Protein AF-A0A0U0WG52-F1 (afdb_monomer)

Radius of gyration: 17.58 Å; Cα contacts (8 Å, |Δi|>4): 144; chains: 1; bounding box: 32×59×45 Å

Foldseek 3Di:
DDDDDDDDDQFPWDWDADPPPRDIDTHGPCGPDPNPLDDPDDDPDDQWDKQDDAQLLLVLLVPAPDPDSLSVCQSVVWDQDPRHTIGTGDLVSLVVNLVRLVVCLVPPPDPVSSVSSVVSSVSSVVSSVVNVD

Secondary structure (DSSP, 8-state):
-----PPPPTT--EEEE-TTT--EEEE-S-TTSTT--S--S-------EEEEE-HHHHHHHHT-----HHHHHHHHT-EEETTEEEEEE-HHHHHHHHHHHHHHHHH---HHHHHHHHHHHHHHHHHHHHHT-

Sequence (133 aa):
MTIAIVWAEAAAPIRWWCTACDDEGVISNWADTPYDLRRRRLSVAGNVDEVIVSDETAAALRELVLLDPDCERLVFGMRAHPDGAVLLASADDLEELIGFVAAEANHEPNRRRQHRLDAAFNALTEAAQTLNS

Nearest PDB structures (foldseek):
  6b0d-assembly1_C  TM=9.521E-01  e=2.964E+00  Escherichia coli O157:H7
  2ib0-assembly1_B  TM=9.253E-01  e=4.466E+00  Mycobacterium tuberculosis
  2ib0-assembly1_A  TM=9.315E-01  e=5.645E+00  Mycobacterium tuberculosis

Structure (mmCIF, N/CA/C/O backbone):
data_AF-A0A0U0WG52-F1
#
_entry.id   AF-A0A0U0WG52-F1
#
loop_
_atom_site.group_PDB
_atom_site.id
_atom_site.type_symbol
_atom_site.label_atom_id
_atom_site.label_alt_id
_atom_site.label_comp_id
_atom_site.label_asym_id
_atom_site.label_entity_id
_atom_site.label_seq_id
_atom_site.pdbx_PDB_ins_code
_atom_site.Cartn_x
_atom_site.Cartn_y
_atom_site.Cartn_z
_atom_site.occupancy
_atom_site.B_iso_or_equiv
_atom_site.auth_seq_id
_atom_site.auth_comp_id
_atom_site.auth_asym_id
_atom_site.auth_atom_id
_atom_site.pdbx_PDB_model_num
ATOM 1 N N . MET A 1 1 ? 9.522 -40.649 10.685 1.00 40.16 1 MET A N 1
ATOM 2 C CA . MET A 1 1 ? 8.665 -40.119 9.605 1.00 40.16 1 MET A CA 1
ATOM 3 C C . MET A 1 1 ? 9.152 -38.708 9.335 1.00 40.16 1 MET A C 1
ATOM 5 O O . MET A 1 1 ? 9.105 -37.899 10.249 1.00 40.16 1 MET A O 1
ATOM 9 N N . THR A 1 2 ? 9.730 -38.458 8.164 1.00 38.84 2 THR A N 1
ATOM 10 C CA . THR A 1 2 ? 10.420 -37.196 7.853 1.00 38.84 2 THR A CA 1
ATOM 11 C C . THR A 1 2 ? 9.643 -36.500 6.749 1.00 38.84 2 THR A C 1
ATOM 13 O O . THR A 1 2 ? 9.497 -37.062 5.667 1.00 38.84 2 THR A O 1
ATOM 16 N N . ILE A 1 3 ? 9.102 -35.315 7.028 1.00 50.97 3 ILE A N 1
ATOM 17 C CA . ILE A 1 3 ? 8.486 -34.468 6.005 1.00 50.97 3 ILE A CA 1
ATOM 18 C C . ILE A 1 3 ? 9.621 -33.699 5.330 1.00 50.97 3 ILE A C 1
ATOM 20 O O . ILE A 1 3 ? 10.349 -32.965 5.995 1.00 50.97 3 ILE A O 1
ATOM 24 N N . ALA A 1 4 ? 9.791 -33.892 4.023 1.00 50.84 4 ALA A N 1
ATOM 25 C CA . ALA A 1 4 ? 10.671 -33.067 3.208 1.00 50.84 4 ALA A CA 1
ATOM 26 C C . ALA A 1 4 ? 9.840 -31.928 2.612 1.00 50.84 4 ALA A C 1
ATOM 28 O O . ALA A 1 4 ? 8.939 -32.167 1.810 1.00 50.84 4 ALA A O 1
ATOM 29 N N . ILE A 1 5 ? 10.135 -30.694 3.017 1.00 57.19 5 ILE A N 1
ATOM 30 C CA . ILE A 1 5 ? 9.596 -29.505 2.358 1.00 57.19 5 ILE A CA 1
ATOM 31 C C . ILE A 1 5 ? 10.506 -29.227 1.161 1.00 57.19 5 ILE A C 1
ATOM 33 O O . ILE A 1 5 ? 11.610 -28.710 1.317 1.00 57.19 5 ILE A O 1
ATOM 37 N N . VAL A 1 6 ? 10.068 -29.636 -0.028 1.00 52.28 6 VAL A N 1
ATOM 38 C CA . VAL A 1 6 ? 10.714 -29.284 -1.299 1.00 52.28 6 VAL A CA 1
ATOM 39 C C . VAL A 1 6 ? 10.131 -27.966 -1.779 1.00 52.28 6 VAL A C 1
ATOM 41 O O . VAL A 1 6 ? 8.917 -27.821 -1.910 1.00 52.28 6 VAL A O 1
ATOM 44 N N . TRP A 1 7 ? 11.002 -26.989 -1.997 1.00 49.00 7 TRP A N 1
ATOM 45 C CA . TRP A 1 7 ? 10.603 -25.674 -2.466 1.00 49.00 7 TRP A CA 1
ATOM 46 C C . TRP A 1 7 ? 10.211 -25.745 -3.951 1.00 49.00 7 TRP A C 1
ATOM 48 O O . TRP A 1 7 ? 10.931 -26.343 -4.752 1.00 49.00 7 TRP A O 1
ATOM 58 N N . ALA A 1 8 ? 9.051 -25.184 -4.304 1.00 54.75 8 ALA A N 1
ATOM 59 C CA . ALA A 1 8 ? 8.575 -25.136 -5.684 1.00 54.75 8 ALA A CA 1
ATOM 60 C C . ALA A 1 8 ? 9.542 -24.306 -6.537 1.00 54.75 8 ALA A C 1
ATOM 62 O O . ALA A 1 8 ? 9.962 -23.233 -6.116 1.00 54.75 8 ALA A O 1
ATOM 63 N N . GLU A 1 9 ? 9.905 -24.818 -7.712 1.00 58.34 9 GLU A N 1
ATOM 64 C CA . GLU A 1 9 ? 10.940 -24.255 -8.579 1.00 58.34 9 GLU A CA 1
ATOM 65 C C . GLU A 1 9 ? 10.776 -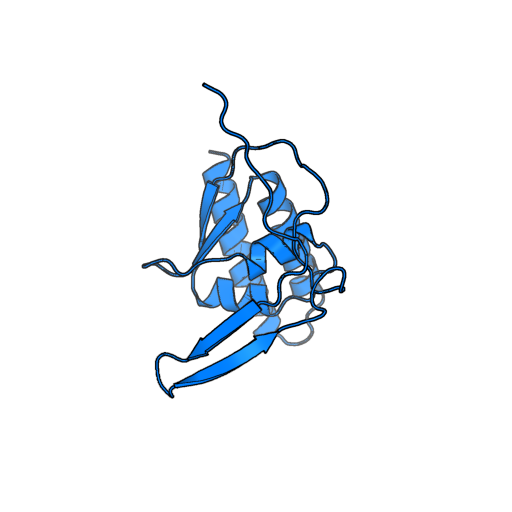22.737 -8.774 1.00 58.34 9 GLU A C 1
ATOM 67 O O . GLU A 1 9 ? 9.735 -22.256 -9.224 1.00 58.34 9 GLU A O 1
ATOM 72 N N . ALA A 1 10 ? 11.831 -21.989 -8.426 1.00 59.62 10 ALA A N 1
ATOM 73 C CA . ALA A 1 10 ? 11.851 -20.530 -8.285 1.00 59.62 10 ALA A CA 1
ATOM 74 C C . ALA A 1 10 ? 11.217 -19.760 -9.430 1.00 59.62 10 ALA A C 1
ATOM 76 O O . ALA A 1 10 ? 10.739 -18.649 -9.244 1.00 59.62 10 ALA A O 1
ATOM 77 N N . ALA A 1 11 ? 11.351 -20.294 -10.627 1.00 63.72 11 ALA A N 1
ATOM 78 C CA . ALA A 1 11 ? 11.109 -19.579 -11.858 1.00 63.72 11 ALA A CA 1
ATOM 79 C C . ALA A 1 11 ? 10.023 -20.272 -12.679 1.00 63.72 11 ALA A C 1
ATOM 81 O O . ALA A 1 11 ? 9.944 -20.057 -13.888 1.00 63.72 11 ALA A O 1
ATOM 82 N N . ALA A 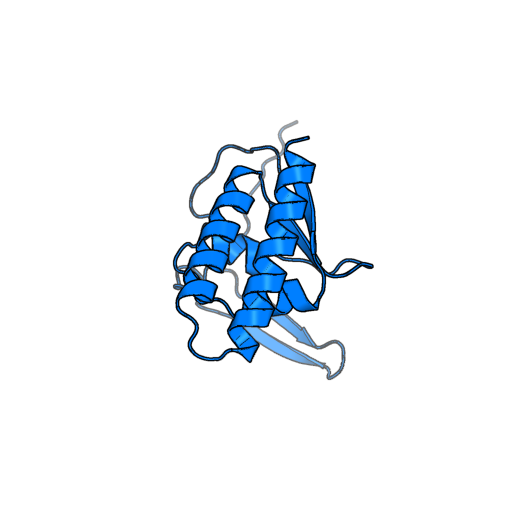1 12 ? 9.196 -21.111 -12.040 1.00 70.81 12 ALA A N 1
ATOM 83 C CA . ALA A 1 12 ? 8.052 -21.699 -12.710 1.00 70.81 12 ALA A CA 1
ATOM 84 C C . ALA A 1 12 ? 7.186 -20.568 -13.306 1.00 70.81 12 ALA A C 1
ATOM 86 O O . ALA A 1 12 ? 6.892 -19.580 -12.619 1.00 70.81 12 ALA A O 1
ATOM 87 N N . PRO A 1 13 ? 6.802 -20.667 -14.590 1.00 83.19 13 PRO A N 1
ATOM 88 C CA . PRO A 1 13 ? 5.926 -19.681 -15.198 1.00 83.19 13 PRO A CA 1
ATOM 89 C C . PRO A 1 13 ? 4.603 -19.595 -14.429 1.00 83.19 13 PRO A C 1
ATOM 91 O O . PRO A 1 13 ? 3.998 -20.625 -14.122 1.00 83.19 13 PRO A O 1
ATOM 94 N N . ILE A 1 14 ? 4.139 -18.380 -14.135 1.00 85.94 14 ILE A N 1
ATOM 95 C CA . ILE A 1 14 ? 2.838 -18.175 -13.491 1.00 85.94 14 ILE A CA 1
ATOM 96 C C . ILE A 1 14 ? 1.782 -18.276 -14.586 1.00 85.94 14 ILE A C 1
ATOM 98 O O . ILE A 1 14 ? 1.722 -17.429 -15.478 1.00 85.94 14 ILE A O 1
ATOM 102 N N . ARG A 1 15 ? 0.964 -19.328 -14.537 1.00 90.19 15 ARG A N 1
ATOM 103 C CA . ARG A 1 15 ? -0.203 -19.465 -15.413 1.00 90.19 15 ARG A CA 1
ATOM 104 C C . ARG A 1 15 ? -1.393 -18.787 -14.761 1.00 90.19 15 ARG A C 1
ATOM 106 O O . ARG A 1 15 ? -1.641 -19.007 -13.576 1.00 90.19 15 ARG A O 1
ATOM 113 N N . TRP A 1 16 ? -2.123 -17.998 -15.530 1.00 90.31 16 TRP A N 1
ATOM 114 C CA . TRP A 1 16 ? -3.347 -17.356 -15.075 1.00 90.31 16 TRP A CA 1
ATOM 115 C C . TRP A 1 16 ? -4.479 -17.623 -16.059 1.00 90.31 16 TRP A C 1
ATOM 117 O O . TRP A 1 16 ? -4.249 -17.866 -17.243 1.00 90.31 16 TRP A O 1
ATOM 127 N N . TRP A 1 17 ? -5.695 -17.578 -15.530 1.00 94.06 17 TRP A N 1
ATOM 128 C CA .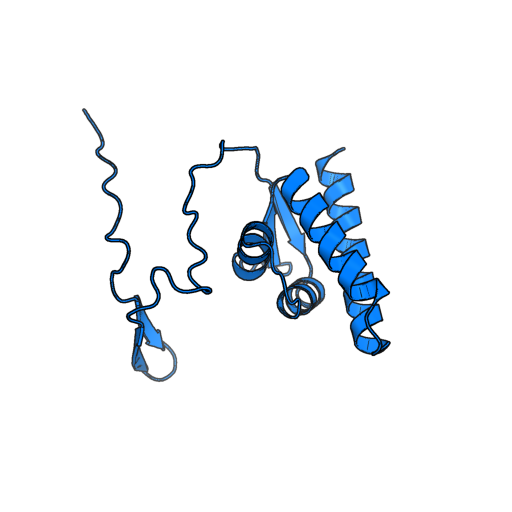 TRP A 1 17 ? -6.932 -17.732 -16.276 1.00 94.06 17 TRP A CA 1
ATOM 129 C C . TRP A 1 17 ? -7.991 -16.811 -15.669 1.00 94.06 17 TRP A C 1
ATOM 131 O O . TRP A 1 17 ? -8.130 -16.735 -14.444 1.00 94.06 17 TRP A O 1
ATOM 141 N N . CYS A 1 18 ? -8.703 -16.073 -16.512 1.00 90.50 18 CYS A N 1
ATOM 142 C CA . CYS A 1 18 ? -9.766 -15.170 -16.114 1.00 90.50 18 CYS A CA 1
ATOM 143 C C . CYS A 1 18 ? -11.098 -15.918 -16.052 1.00 90.50 18 CYS A C 1
ATOM 145 O O . CYS A 1 18 ? -11.671 -16.293 -17.072 1.00 90.50 18 CYS A O 1
ATOM 147 N N . THR A 1 19 ? -11.662 -16.038 -14.852 1.00 89.31 19 THR A N 1
ATOM 148 C CA . THR A 1 19 ? -12.946 -16.720 -14.629 1.00 89.31 19 THR A CA 1
ATOM 149 C C . THR A 1 19 ? -14.159 -15.995 -15.226 1.00 89.31 19 THR A C 1
ATOM 151 O O . THR A 1 19 ? -15.243 -16.571 -15.270 1.00 89.31 19 THR A O 1
ATOM 154 N N . ALA A 1 20 ? -14.008 -14.743 -15.675 1.00 92.31 20 ALA A N 1
ATOM 155 C CA . ALA A 1 20 ? -15.097 -13.938 -16.230 1.00 92.31 20 ALA A CA 1
ATOM 156 C C . ALA A 1 20 ? -15.168 -13.959 -17.767 1.00 92.31 20 ALA A C 1
ATOM 158 O O . ALA A 1 20 ? -16.264 -13.877 -18.319 1.00 92.31 20 ALA A O 1
ATOM 159 N N . CYS A 1 21 ? -14.024 -14.034 -18.457 1.00 94.50 21 CYS A N 1
ATOM 160 C CA . CYS A 1 21 ? -13.956 -13.965 -19.924 1.00 94.50 21 CYS A CA 1
ATOM 161 C C . CYS A 1 21 ? -13.200 -15.124 -20.585 1.00 94.50 21 CYS A C 1
ATOM 163 O O . CYS A 1 21 ? -13.049 -15.107 -21.802 1.00 94.50 21 CYS A O 1
ATOM 165 N N . ASP A 1 22 ? -12.756 -16.111 -19.804 1.00 91.38 22 ASP A N 1
ATOM 166 C CA . ASP A 1 22 ? -12.030 -17.300 -20.265 1.00 91.38 22 ASP A CA 1
ATOM 167 C C . ASP A 1 22 ? -10.638 -17.019 -20.869 1.00 91.38 22 ASP A C 1
ATOM 169 O O . ASP A 1 22 ? -10.013 -17.907 -21.439 1.00 91.38 22 ASP A O 1
ATOM 173 N N . ASP A 1 23 ? -10.133 -15.789 -20.730 1.00 94.69 23 ASP A N 1
ATOM 174 C CA . ASP A 1 23 ? -8.797 -15.405 -21.196 1.00 94.69 23 ASP A CA 1
ATOM 175 C C . ASP A 1 23 ? -7.706 -16.072 -20.350 1.00 94.69 23 ASP A C 1
ATOM 177 O O . ASP A 1 23 ? -7.863 -16.230 -19.137 1.00 94.69 23 ASP A O 1
ATOM 181 N N . GLU A 1 24 ? -6.593 -16.452 -20.969 1.00 96.25 24 GLU A N 1
ATOM 182 C CA . GLU A 1 24 ? -5.504 -17.165 -20.305 1.00 96.25 24 GLU A CA 1
ATOM 183 C C . GLU A 1 24 ? -4.129 -16.666 -20.741 1.00 96.25 24 GLU A C 1
ATOM 185 O O . GLU A 1 24 ? -3.930 -16.124 -21.829 1.00 96.25 24 GLU A O 1
ATOM 190 N N . GLY A 1 25 ? -3.134 -16.878 -19.883 1.00 93.31 25 GLY A N 1
ATOM 191 C CA . GLY A 1 25 ? -1.778 -16.471 -20.199 1.00 93.31 25 GLY A CA 1
ATOM 192 C C . GLY A 1 25 ? -0.714 -17.045 -19.282 1.00 93.31 25 GLY A C 1
ATOM 193 O O . GLY A 1 25 ? -0.976 -17.723 -18.284 1.00 93.31 25 GLY A O 1
ATOM 194 N N . VAL A 1 26 ? 0.533 -16.760 -19.653 1.00 93.44 26 VAL A N 1
ATOM 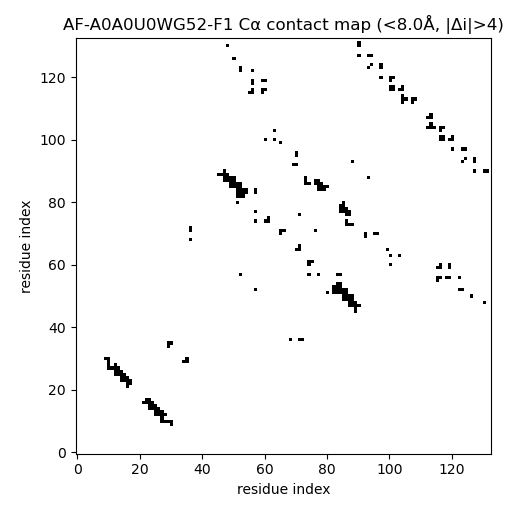195 C CA . VAL A 1 26 ? 1.727 -17.215 -18.942 1.00 93.44 26 VAL A CA 1
ATOM 196 C C . VAL A 1 26 ? 2.647 -16.030 -18.689 1.00 93.44 26 VAL A C 1
ATOM 198 O O . VAL A 1 26 ? 3.064 -15.347 -19.622 1.00 93.44 26 VAL A O 1
ATOM 201 N N . ILE A 1 27 ? 3.000 -15.813 -17.426 1.00 88.38 27 ILE A N 1
ATOM 202 C CA . ILE A 1 27 ? 4.014 -14.845 -17.013 1.00 88.38 27 ILE A CA 1
ATOM 203 C C . ILE A 1 27 ? 5.321 -15.609 -16.787 1.00 88.38 27 ILE A C 1
ATOM 205 O O . ILE A 1 27 ? 5.433 -16.439 -15.882 1.00 88.38 27 ILE A O 1
ATOM 209 N N . SER A 1 28 ? 6.316 -15.335 -17.627 1.00 87.38 28 SER A N 1
ATOM 210 C CA . SER A 1 28 ? 7.666 -15.911 -17.573 1.00 87.38 28 SER A CA 1
ATOM 211 C C . SER A 1 28 ? 8.720 -14.833 -17.314 1.00 87.38 28 SER A C 1
ATOM 213 O O . SER A 1 28 ? 8.438 -13.650 -17.475 1.00 87.38 28 SER A O 1
ATOM 215 N N . ASN A 1 29 ? 9.948 -15.234 -16.967 1.00 86.69 29 ASN A N 1
ATOM 216 C CA . ASN A 1 29 ? 11.091 -14.330 -16.739 1.00 86.69 29 ASN A CA 1
ATOM 217 C C . ASN A 1 29 ? 10.860 -13.271 -15.644 1.00 86.69 29 ASN A C 1
ATOM 219 O O . ASN A 1 29 ? 11.495 -12.223 -15.658 1.00 86.69 29 ASN A O 1
ATOM 223 N N . TRP A 1 30 ? 9.942 -13.532 -14.712 1.00 86.06 30 TRP A N 1
ATOM 224 C CA . TRP A 1 30 ? 9.650 -12.640 -13.589 1.00 86.06 30 TRP A CA 1
ATOM 225 C C . TRP A 1 30 ? 10.668 -12.794 -12.449 1.00 86.06 30 TRP A C 1
ATOM 227 O O . TRP A 1 30 ? 10.940 -11.833 -11.731 1.00 86.06 30 TRP A O 1
ATOM 237 N N . ALA A 1 31 ? 11.236 -13.996 -12.296 1.00 85.81 31 ALA A N 1
ATOM 238 C CA . ALA A 1 31 ? 12.221 -14.300 -11.269 1.00 85.81 31 ALA A CA 1
ATOM 239 C C . ALA A 1 31 ? 13.472 -13.427 -11.432 1.00 85.81 31 ALA A C 1
ATOM 241 O O . ALA A 1 31 ? 13.910 -13.147 -12.547 1.00 85.81 31 ALA A O 1
ATOM 242 N N . ASP A 1 32 ? 14.027 -12.996 -10.304 1.00 82.62 32 ASP A N 1
ATOM 243 C CA . ASP A 1 32 ? 15.217 -12.154 -10.184 1.00 82.62 32 ASP A CA 1
ATOM 244 C C . ASP A 1 32 ? 15.108 -10.739 -10.780 1.00 82.62 32 ASP A C 1
ATOM 246 O O . ASP A 1 32 ? 16.062 -9.964 -10.683 1.00 82.62 32 ASP A O 1
ATOM 250 N N . THR A 1 33 ? 13.946 -10.353 -11.313 1.00 83.62 33 THR A N 1
ATOM 251 C CA . THR A 1 33 ? 13.673 -8.972 -11.740 1.00 83.62 33 THR A CA 1
ATOM 252 C C . THR A 1 33 ? 13.522 -8.031 -10.534 1.00 83.62 33 THR A C 1
ATOM 254 O O . THR A 1 33 ? 13.326 -8.502 -9.411 1.00 83.62 33 THR A O 1
ATOM 257 N N . PRO A 1 34 ? 13.568 -6.696 -10.730 1.00 79.62 34 PRO A N 1
ATOM 258 C CA . PRO A 1 34 ? 13.265 -5.736 -9.663 1.00 79.62 34 PRO A CA 1
ATOM 259 C C . PRO A 1 34 ? 11.874 -5.911 -9.037 1.00 79.62 34 PRO A C 1
ATOM 261 O O . PRO A 1 34 ? 11.669 -5.496 -7.909 1.00 79.62 34 PRO A O 1
ATOM 264 N N . TYR A 1 35 ? 10.945 -6.560 -9.746 1.00 79.81 35 TYR A N 1
ATOM 265 C CA . TYR A 1 35 ? 9.585 -6.837 -9.278 1.00 79.81 35 TYR A CA 1
ATOM 266 C C . TYR A 1 35 ? 9.444 -8.225 -8.625 1.00 79.81 35 TYR A C 1
ATOM 268 O O . TYR A 1 35 ? 8.343 -8.633 -8.252 1.00 79.81 35 TYR A O 1
ATOM 276 N N . ASP A 1 36 ? 10.540 -8.981 -8.495 1.00 84.12 36 ASP A N 1
ATOM 277 C CA . ASP A 1 36 ? 10.561 -10.2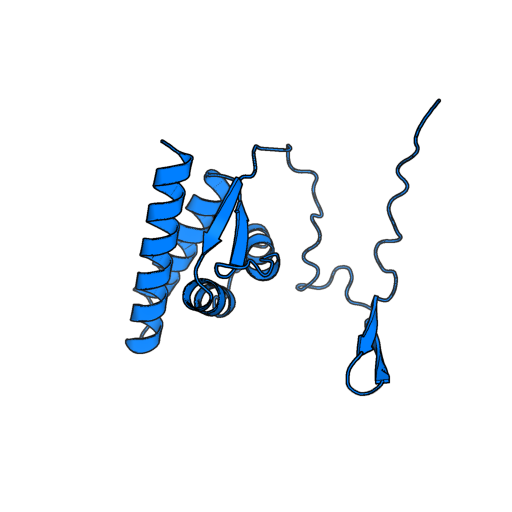41 -7.755 1.00 84.12 36 ASP A CA 1
ATOM 278 C C . ASP A 1 36 ? 10.600 -9.976 -6.245 1.00 84.12 36 ASP A C 1
ATOM 280 O O . ASP A 1 36 ? 11.664 -9.928 -5.621 1.00 84.12 36 ASP A O 1
ATOM 284 N N . LEU A 1 37 ? 9.408 -9.844 -5.664 1.00 83.00 37 LEU A N 1
ATOM 285 C CA . LEU A 1 37 ? 9.183 -9.586 -4.242 1.00 83.00 37 LEU A CA 1
ATOM 286 C C . LEU A 1 37 ? 9.287 -10.838 -3.352 1.00 83.00 37 LEU A C 1
ATOM 288 O O . LEU A 1 37 ? 8.806 -10.849 -2.215 1.00 83.00 37 LEU A O 1
ATOM 292 N N . ARG A 1 38 ? 9.896 -11.933 -3.814 1.00 80.38 38 ARG A N 1
ATOM 293 C CA . ARG A 1 38 ? 10.154 -13.076 -2.928 1.00 80.38 38 ARG A CA 1
ATOM 294 C C . ARG A 1 38 ? 11.210 -12.725 -1.891 1.00 80.38 38 ARG A C 1
ATOM 296 O O . ARG A 1 38 ? 12.225 -12.098 -2.188 1.00 80.38 38 ARG A O 1
ATOM 303 N N . ARG A 1 39 ? 11.028 -13.230 -0.667 1.00 75.88 39 ARG A N 1
ATOM 304 C CA . ARG A 1 39 ? 12.062 -13.142 0.371 1.00 75.88 39 ARG A CA 1
ATOM 305 C C . ARG A 1 39 ? 13.294 -13.940 -0.071 1.00 75.88 39 ARG A C 1
ATOM 307 O O . ARG A 1 39 ? 13.291 -15.167 -0.031 1.00 75.88 39 ARG A O 1
ATOM 314 N N . ARG A 1 40 ? 14.353 -13.237 -0.490 1.00 67.12 40 ARG A N 1
ATOM 315 C CA . ARG A 1 40 ? 15.643 -13.841 -0.885 1.00 67.12 40 ARG A CA 1
ATOM 316 C C . ARG A 1 40 ? 16.490 -14.269 0.315 1.00 67.12 40 ARG A C 1
ATOM 318 O O . ARG A 1 40 ? 17.393 -15.088 0.172 1.00 67.12 40 ARG A O 1
ATOM 325 N N . ARG A 1 41 ? 16.220 -13.707 1.496 1.00 64.44 41 ARG A N 1
ATOM 326 C CA . ARG A 1 41 ? 16.892 -14.041 2.756 1.00 64.44 41 ARG A CA 1
ATOM 327 C C . ARG A 1 41 ? 15.876 -14.567 3.757 1.00 64.44 41 ARG A C 1
ATOM 329 O O . ARG A 1 41 ? 14.762 -14.058 3.847 1.00 64.44 41 ARG A O 1
ATOM 336 N N . LEU A 1 42 ? 16.287 -15.581 4.512 1.00 63.62 42 LEU A N 1
ATOM 337 C CA . LEU A 1 42 ? 15.553 -16.029 5.687 1.00 63.62 42 LEU A CA 1
ATOM 338 C C . LEU A 1 42 ? 15.698 -14.945 6.757 1.00 63.62 42 LEU A C 1
ATOM 340 O O . LEU A 1 42 ? 16.799 -14.706 7.249 1.00 63.62 42 LEU A O 1
ATOM 344 N N . SER A 1 43 ? 14.601 -14.270 7.081 1.00 62.06 43 SER A N 1
ATOM 345 C CA . SER A 1 43 ? 14.505 -13.457 8.289 1.00 62.06 43 SER A CA 1
ATOM 346 C C . SER A 1 43 ? 14.127 -14.364 9.457 1.00 62.06 43 SER A C 1
ATOM 348 O O . SER A 1 43 ? 13.451 -15.380 9.267 1.00 62.06 43 SER A O 1
ATOM 350 N N . VAL A 1 44 ? 14.539 -14.001 10.672 1.00 63.69 44 VAL A N 1
ATOM 351 C CA . VAL A 1 44 ? 13.979 -14.625 11.877 1.00 63.69 44 VAL A CA 1
ATOM 352 C C . VAL A 1 44 ? 12.461 -14.442 11.830 1.00 63.69 44 VAL A C 1
ATOM 354 O O . VAL A 1 44 ? 11.977 -13.373 11.456 1.00 63.69 44 VAL A O 1
ATOM 357 N N . ALA A 1 45 ? 11.710 -15.499 12.139 1.00 62.88 45 ALA A N 1
ATOM 358 C CA . ALA A 1 45 ? 10.268 -15.387 12.294 1.00 62.88 45 ALA A CA 1
ATOM 359 C C . ALA A 1 45 ? 9.996 -14.539 13.545 1.00 62.88 45 ALA A C 1
ATOM 361 O O . ALA A 1 45 ? 10.164 -15.022 14.664 1.00 62.88 45 ALA A O 1
ATOM 362 N N . GLY A 1 46 ? 9.671 -13.263 13.343 1.00 67.06 46 GLY A N 1
ATOM 363 C CA . GLY A 1 46 ? 9.095 -12.410 14.376 1.00 67.06 46 GLY A CA 1
ATOM 364 C C . GLY A 1 46 ? 7.602 -12.688 14.538 1.00 67.06 46 GLY A C 1
ATOM 365 O O . GLY A 1 46 ? 6.998 -13.374 13.707 1.00 67.06 46 GLY A O 1
ATOM 366 N N . ASN A 1 47 ? 7.007 -12.142 15.599 1.00 79.69 47 ASN A N 1
ATOM 367 C CA . ASN A 1 47 ? 5.553 -12.051 15.675 1.00 79.69 47 ASN A CA 1
ATOM 368 C C . ASN A 1 47 ? 5.086 -11.087 14.580 1.00 79.69 47 ASN A C 1
ATOM 370 O O . ASN A 1 47 ? 5.652 -10.008 14.416 1.00 79.69 47 ASN A O 1
ATOM 374 N N . VAL A 1 48 ? 4.111 -11.531 13.797 1.00 86.88 48 VAL A N 1
ATOM 375 C CA . VAL A 1 48 ? 3.482 -10.747 12.739 1.00 86.88 48 VAL A CA 1
ATOM 376 C C . VAL A 1 48 ? 2.009 -10.681 13.087 1.00 86.88 48 VAL A C 1
ATOM 378 O O . VAL A 1 48 ? 1.392 -11.727 13.304 1.00 86.88 48 VAL A O 1
ATOM 381 N N . ASP A 1 49 ? 1.472 -9.473 13.117 1.00 90.62 49 ASP A N 1
ATOM 382 C CA . ASP A 1 49 ? 0.099 -9.200 13.501 1.00 90.62 49 ASP A CA 1
ATOM 383 C C . ASP A 1 49 ? -0.736 -8.788 12.287 1.00 90.62 49 ASP A C 1
ATOM 385 O O . ASP A 1 49 ? -0.227 -8.319 11.262 1.00 90.62 49 ASP A O 1
ATOM 389 N N . GLU A 1 50 ? -2.045 -9.000 12.397 1.00 93.94 50 GLU A N 1
ATOM 390 C CA . GLU A 1 50 ? -3.016 -8.547 11.408 1.00 93.94 50 GLU A CA 1
ATOM 391 C C . GLU A 1 50 ? -3.390 -7.091 11.682 1.00 93.94 50 GLU A C 1
ATOM 393 O O . GLU A 1 50 ? -4.073 -6.775 12.655 1.00 93.94 50 GLU A O 1
ATOM 398 N N . VAL A 1 51 ? -2.972 -6.199 10.789 1.00 95.12 51 VAL A N 1
ATOM 399 C CA . VAL A 1 51 ? -3.328 -4.782 10.819 1.00 95.12 51 VAL A CA 1
ATOM 400 C C . VAL A 1 51 ? -4.391 -4.527 9.763 1.00 95.12 51 VAL A C 1
ATOM 402 O O . VAL A 1 51 ? -4.128 -4.600 8.561 1.00 95.12 51 VAL A O 1
ATOM 405 N N . ILE A 1 52 ? -5.612 -4.244 10.210 1.00 96.50 52 ILE A N 1
ATOM 406 C CA . ILE A 1 52 ? -6.724 -3.913 9.319 1.00 96.50 52 ILE A CA 1
ATOM 407 C C . ILE A 1 52 ? -6.640 -2.428 8.972 1.00 96.50 52 ILE A C 1
ATOM 409 O O . ILE A 1 52 ? -6.649 -1.569 9.851 1.00 96.50 52 ILE A O 1
ATOM 413 N N . VAL A 1 53 ? -6.593 -2.128 7.678 1.00 96.38 53 VAL A N 1
ATOM 414 C CA . VAL A 1 53 ? -6.633 -0.769 7.139 1.00 96.38 53 VAL A CA 1
ATOM 415 C C . VAL A 1 53 ? -7.820 -0.611 6.198 1.00 96.38 53 VAL A C 1
ATOM 417 O O . VAL A 1 53 ? -8.270 -1.568 5.568 1.00 96.38 53 VAL A O 1
ATOM 420 N N . SER A 1 54 ? -8.318 0.617 6.073 1.00 97.25 54 SER A N 1
ATOM 421 C CA . SER A 1 54 ? -9.391 0.916 5.123 1.00 97.25 54 SER A CA 1
ATOM 422 C C . SER A 1 54 ? -8.942 0.700 3.672 1.00 97.25 54 SER A C 1
ATOM 424 O O . SER A 1 54 ? -7.751 0.792 3.357 1.00 97.25 54 SER A O 1
ATOM 426 N N . ASP A 1 55 ? -9.897 0.502 2.761 1.00 96.56 55 ASP A N 1
ATOM 427 C CA . ASP A 1 55 ? -9.606 0.435 1.323 1.00 96.56 55 ASP A CA 1
ATOM 428 C C . ASP A 1 55 ? -8.935 1.714 0.800 1.00 96.56 55 ASP A C 1
ATOM 430 O O . ASP A 1 55 ? -8.069 1.652 -0.074 1.00 96.56 55 ASP A O 1
ATOM 434 N N . GLU A 1 56 ? -9.294 2.880 1.349 1.00 96.12 56 GLU A N 1
ATOM 435 C CA . GLU A 1 56 ? -8.681 4.159 0.983 1.00 96.12 56 GLU A CA 1
ATOM 436 C C . GLU A 1 56 ? -7.210 4.217 1.405 1.00 96.12 56 GLU A C 1
ATOM 438 O O . GLU A 1 56 ? -6.354 4.597 0.600 1.00 96.12 56 GLU A O 1
ATOM 443 N N . THR A 1 57 ? -6.910 3.791 2.634 1.00 97.19 57 THR A N 1
ATOM 444 C CA . THR A 1 57 ? -5.541 3.670 3.144 1.00 97.19 57 THR A CA 1
ATOM 445 C C . THR A 1 57 ? -4.752 2.685 2.289 1.00 97.19 57 THR A C 1
ATOM 447 O O . THR A 1 57 ? -3.680 3.026 1.799 1.00 97.19 57 THR A O 1
ATOM 450 N N . ALA A 1 58 ? -5.302 1.500 2.016 1.00 97.12 58 ALA A N 1
ATOM 451 C CA . ALA A 1 58 ? -4.651 0.496 1.181 1.00 97.12 58 ALA A CA 1
ATOM 452 C C . ALA A 1 58 ? -4.369 1.014 -0.239 1.00 97.12 58 ALA A C 1
ATOM 454 O O . ALA A 1 58 ? -3.313 0.736 -0.809 1.00 97.12 58 ALA A O 1
ATOM 455 N N . ALA A 1 59 ? -5.294 1.780 -0.821 1.00 96.38 59 ALA A N 1
ATOM 456 C CA . ALA A 1 59 ? -5.095 2.417 -2.118 1.00 96.38 59 ALA A CA 1
ATOM 457 C C . ALA A 1 59 ? -3.993 3.484 -2.067 1.00 96.38 59 ALA A C 1
ATOM 459 O O . ALA A 1 59 ? -3.143 3.508 -2.950 1.00 96.38 59 ALA A O 1
ATOM 460 N N . ALA A 1 60 ? -3.970 4.328 -1.030 1.00 96.25 60 ALA A N 1
ATOM 461 C CA . ALA A 1 60 ? -2.930 5.340 -0.849 1.00 96.25 60 ALA A CA 1
ATOM 462 C C . ALA A 1 60 ? -1.535 4.710 -0.692 1.00 96.25 60 ALA A C 1
ATOM 464 O O . ALA A 1 60 ? -0.586 5.169 -1.320 1.00 96.25 60 ALA A O 1
ATOM 465 N N . LEU A 1 61 ? -1.418 3.619 0.073 1.00 96.94 61 LEU A N 1
ATOM 466 C CA . LEU A 1 61 ? -0.155 2.895 0.240 1.00 96.94 61 LEU A CA 1
ATOM 467 C C . LEU A 1 61 ? 0.353 2.302 -1.080 1.00 96.94 61 LEU A C 1
ATOM 469 O O . LEU A 1 61 ? 1.545 2.362 -1.360 1.00 96.94 61 LEU A O 1
ATOM 473 N N . ARG A 1 62 ? -0.540 1.785 -1.932 1.00 95.06 62 ARG A N 1
ATOM 474 C CA . ARG A 1 62 ? -0.180 1.245 -3.259 1.00 95.06 62 ARG A CA 1
ATOM 475 C C . ARG A 1 62 ? 0.274 2.311 -4.263 1.00 95.06 62 ARG A C 1
ATOM 477 O O . ARG A 1 62 ? 0.815 1.956 -5.305 1.00 95.06 62 ARG A O 1
ATOM 484 N N . GLU A 1 63 ? 0.054 3.593 -3.974 1.00 93.44 63 GLU A N 1
ATOM 485 C CA . GLU A 1 63 ? 0.535 4.722 -4.784 1.00 93.44 63 GLU A CA 1
ATOM 486 C C . GLU A 1 63 ? 1.936 5.208 -4.361 1.00 93.44 63 GLU A C 1
ATOM 488 O O . GLU A 1 63 ? 2.450 6.168 -4.944 1.00 93.44 63 GLU A O 1
ATOM 493 N N . LEU A 1 64 ? 2.548 4.598 -3.340 1.00 91.69 64 LEU A N 1
ATOM 494 C CA . LEU A 1 64 ? 3.896 4.939 -2.889 1.00 91.69 64 LEU A CA 1
ATOM 495 C C . LEU A 1 64 ? 4.960 4.371 -3.829 1.00 91.69 64 LEU A C 1
ATOM 497 O O . LEU A 1 64 ? 4.862 3.236 -4.296 1.00 91.69 64 LEU A O 1
ATOM 501 N N . VAL A 1 65 ? 6.026 5.144 -4.037 1.00 88.50 65 VAL A N 1
ATOM 502 C CA . VAL A 1 65 ? 7.273 4.638 -4.617 1.00 88.50 65 VAL A CA 1
ATOM 503 C C . VAL A 1 65 ? 8.176 4.222 -3.463 1.00 88.50 65 VAL A C 1
ATOM 505 O O . VAL A 1 65 ? 8.914 5.030 -2.905 1.00 88.50 65 VAL A O 1
ATOM 508 N N . LEU A 1 66 ? 8.070 2.958 -3.072 1.00 87.81 66 LEU A N 1
ATOM 509 C CA . LEU A 1 66 ? 8.921 2.366 -2.047 1.00 87.81 66 LEU A CA 1
ATOM 510 C C . LEU A 1 66 ? 10.220 1.889 -2.703 1.00 87.81 66 LEU A C 1
ATOM 512 O O . LEU A 1 66 ? 10.198 1.364 -3.808 1.00 87.81 66 LEU A O 1
ATOM 516 N N . LEU A 1 67 ? 11.354 2.147 -2.053 1.00 85.81 67 LEU A N 1
ATOM 517 C CA . LEU A 1 67 ? 12.664 1.632 -2.479 1.00 85.81 67 LEU A CA 1
ATOM 518 C C . LEU A 1 67 ? 13.133 0.472 -1.600 1.00 85.81 67 LEU A C 1
ATOM 520 O O . LEU A 1 67 ? 14.088 -0.220 -1.952 1.00 85.81 67 LEU A O 1
ATOM 524 N N . ASP A 1 68 ? 12.490 0.305 -0.445 1.00 88.19 68 ASP A N 1
ATOM 525 C CA . ASP A 1 68 ? 12.735 -0.802 0.455 1.00 88.19 68 ASP A CA 1
ATOM 526 C C . ASP A 1 68 ? 11.847 -2.003 0.064 1.00 88.19 68 ASP A C 1
ATOM 528 O O . ASP A 1 68 ? 10.613 -1.901 0.113 1.00 88.19 68 ASP A O 1
ATOM 532 N N . PRO A 1 69 ? 12.441 -3.149 -0.329 1.00 86.69 69 PRO A N 1
ATOM 533 C CA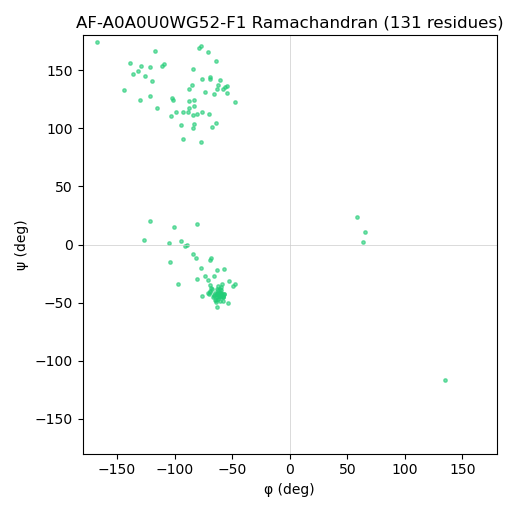 . PRO A 1 69 ? 11.684 -4.328 -0.738 1.00 86.69 69 PRO A CA 1
ATOM 534 C C . PRO A 1 69 ? 10.820 -4.923 0.375 1.00 86.69 69 PRO A C 1
ATOM 536 O O . PRO A 1 69 ? 9.883 -5.671 0.086 1.00 86.69 69 PRO A O 1
ATOM 539 N N . ASP A 1 70 ? 11.136 -4.661 1.642 1.00 87.12 70 ASP A N 1
ATOM 540 C CA . ASP A 1 70 ? 10.403 -5.220 2.769 1.00 87.12 70 ASP A CA 1
ATOM 541 C C . ASP A 1 70 ? 9.080 -4.468 2.936 1.00 87.12 70 ASP A C 1
ATOM 543 O O . ASP A 1 70 ? 8.023 -5.106 2.956 1.00 87.12 70 ASP A O 1
ATOM 547 N N . CYS A 1 71 ? 9.112 -3.140 2.842 1.00 91.19 71 CYS A N 1
ATOM 548 C CA . CYS A 1 71 ? 7.935 -2.283 2.738 1.00 91.19 71 CYS A CA 1
ATOM 549 C C . CYS A 1 71 ? 7.107 -2.552 1.472 1.00 91.19 71 CYS A C 1
ATOM 551 O O . CYS A 1 71 ? 5.879 -2.639 1.553 1.00 91.19 71 CYS A O 1
ATOM 553 N N . GLU A 1 72 ? 7.739 -2.740 0.305 1.00 92.31 72 GLU A N 1
ATOM 554 C CA . GLU A 1 72 ? 7.017 -3.119 -0.923 1.00 92.31 72 GLU A CA 1
ATOM 555 C C . GLU A 1 72 ? 6.242 -4.427 -0.732 1.00 92.31 72 GLU A C 1
ATOM 557 O O . GLU A 1 72 ? 5.061 -4.523 -1.080 1.00 92.31 72 GLU A O 1
ATOM 562 N N . ARG A 1 73 ? 6.879 -5.436 -0.127 1.00 90.12 73 ARG A N 1
ATOM 563 C CA . ARG A 1 73 ? 6.240 -6.722 0.180 1.00 90.12 73 ARG A CA 1
ATOM 564 C C . ARG A 1 73 ? 5.051 -6.572 1.118 1.00 90.12 73 ARG A C 1
ATOM 566 O O . ARG A 1 73 ? 4.075 -7.295 0.938 1.00 90.12 73 ARG A O 1
ATOM 573 N N . LEU A 1 74 ? 5.127 -5.689 2.111 1.00 92.00 74 LEU A N 1
ATOM 574 C CA . LEU A 1 74 ? 4.013 -5.421 3.021 1.00 92.00 74 LEU A CA 1
ATOM 575 C C . LEU A 1 74 ? 2.829 -4.837 2.244 1.00 92.00 74 LEU A C 1
ATOM 577 O O . LEU A 1 74 ? 1.738 -5.408 2.252 1.00 92.00 74 LEU A O 1
ATOM 581 N N . VAL A 1 75 ? 3.063 -3.757 1.496 1.00 95.00 75 VAL A N 1
ATOM 582 C CA . VAL A 1 75 ? 2.011 -3.040 0.764 1.00 95.00 75 VAL A CA 1
ATOM 583 C C . VAL A 1 75 ? 1.372 -3.910 -0.320 1.00 95.00 75 VAL A C 1
ATOM 585 O O . VAL A 1 75 ? 0.146 -4.031 -0.390 1.00 95.00 75 VAL A O 1
ATOM 588 N N . PHE A 1 76 ? 2.172 -4.562 -1.163 1.00 91.62 76 PHE A N 1
ATOM 589 C CA . PHE A 1 76 ? 1.650 -5.398 -2.249 1.00 91.62 76 PHE A CA 1
ATOM 590 C C . PHE A 1 76 ? 1.236 -6.802 -1.792 1.00 91.62 76 PHE A C 1
ATOM 592 O O . PHE A 1 76 ? 0.542 -7.506 -2.524 1.00 91.62 76 PHE A O 1
ATOM 599 N N . GLY A 1 77 ? 1.597 -7.193 -0.568 1.00 91.25 77 GLY A N 1
ATOM 600 C CA . GLY A 1 77 ? 1.143 -8.418 0.088 1.00 91.25 77 GLY A CA 1
ATOM 601 C C . GLY A 1 77 ? -0.212 -8.299 0.791 1.00 91.25 77 GLY A C 1
ATOM 602 O O . GLY A 1 77 ? -0.738 -9.324 1.232 1.00 91.25 77 GLY A O 1
ATOM 603 N N . MET A 1 78 ? -0.783 -7.089 0.891 1.00 95.00 78 MET A N 1
ATOM 604 C CA . MET A 1 78 ? -2.095 -6.861 1.504 1.00 95.00 78 MET A CA 1
ATOM 605 C C . MET A 1 78 ? -3.180 -7.735 0.869 1.00 95.00 78 MET A C 1
ATOM 607 O O . MET A 1 78 ? -3.290 -7.831 -0.357 1.00 95.00 78 MET A O 1
ATOM 611 N N . ARG A 1 79 ? -4.036 -8.321 1.708 1.00 93.75 79 ARG A N 1
ATOM 612 C CA . ARG A 1 79 ? -5.161 -9.163 1.271 1.00 93.75 79 ARG A CA 1
ATOM 613 C C . ARG A 1 79 ? -6.488 -8.471 1.539 1.00 93.75 79 ARG A C 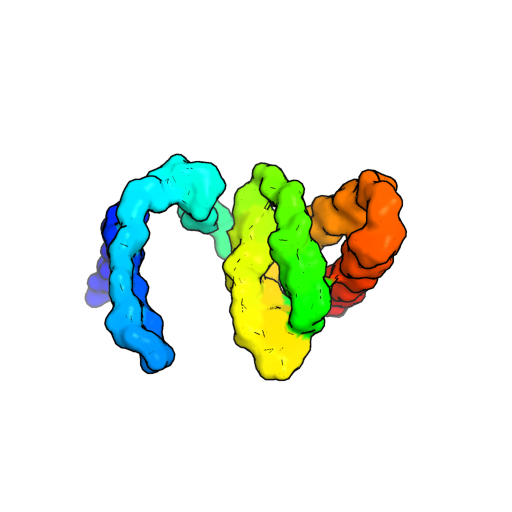1
ATOM 615 O O . ARG A 1 79 ? -6.588 -7.660 2.451 1.00 93.75 79 ARG A O 1
ATOM 622 N N . ALA A 1 80 ? -7.505 -8.810 0.751 1.00 93.88 80 ALA A N 1
ATOM 623 C CA . ALA A 1 80 ? -8.863 -8.346 1.007 1.00 93.88 80 ALA A CA 1
ATOM 624 C C . ALA A 1 80 ? -9.367 -8.879 2.359 1.00 93.88 80 ALA A C 1
ATOM 626 O O . ALA A 1 80 ? -9.171 -10.054 2.678 1.00 93.88 80 ALA A O 1
ATOM 627 N N . HIS A 1 81 ? -10.027 -8.014 3.119 1.00 94.50 81 HIS A N 1
ATOM 628 C CA . HIS A 1 81 ? -10.655 -8.290 4.406 1.00 94.50 81 HIS A CA 1
ATOM 629 C C . HIS A 1 81 ? -12.089 -7.720 4.382 1.00 94.50 81 HIS A C 1
ATOM 631 O O . HIS A 1 81 ? -12.322 -6.728 3.695 1.00 94.50 81 HIS A O 1
ATOM 637 N N . PRO A 1 82 ? -13.076 -8.298 5.095 1.00 93.50 82 PRO A N 1
ATOM 638 C CA . PRO A 1 82 ? -14.440 -7.751 5.129 1.00 93.50 82 PRO A CA 1
ATOM 639 C C . PRO A 1 82 ? -14.519 -6.264 5.507 1.00 93.50 82 PRO A C 1
ATOM 641 O O . PRO A 1 82 ? -15.387 -5.554 5.008 1.00 93.50 82 PRO A O 1
ATOM 644 N N . ASP A 1 83 ? -13.579 -5.807 6.335 1.00 94.00 83 ASP A N 1
ATOM 645 C CA . ASP A 1 83 ? -13.486 -4.423 6.818 1.00 94.00 83 ASP A CA 1
ATOM 646 C C . ASP A 1 83 ? -12.428 -3.573 6.075 1.00 94.00 83 ASP A C 1
ATOM 648 O O . ASP A 1 83 ? -12.033 -2.513 6.558 1.00 94.00 83 ASP A O 1
ATOM 652 N N . GLY A 1 84 ? -11.945 -4.032 4.911 1.00 95.50 84 GLY A N 1
ATOM 653 C CA . GLY A 1 84 ? -10.981 -3.318 4.063 1.00 95.50 84 GLY A CA 1
ATOM 654 C C . GLY A 1 84 ? -9.850 -4.217 3.564 1.00 95.50 84 GLY A C 1
ATOM 655 O O . GLY A 1 84 ? -10.068 -5.199 2.852 1.00 95.50 84 GLY A O 1
ATOM 656 N N . ALA A 1 85 ? -8.615 -3.914 3.958 1.00 96.62 85 ALA A N 1
ATOM 657 C CA . ALA A 1 85 ? -7.450 -4.735 3.654 1.00 96.62 85 ALA A CA 1
ATOM 658 C C . ALA A 1 85 ? -6.691 -5.116 4.926 1.00 96.62 85 ALA A C 1
ATOM 660 O O . ALA A 1 85 ? -6.587 -4.327 5.860 1.00 96.62 85 ALA A O 1
ATOM 661 N N . VAL A 1 86 ? -6.129 -6.323 4.943 1.00 96.31 86 VAL A N 1
ATOM 662 C CA . VAL A 1 86 ? -5.244 -6.782 6.016 1.00 96.31 86 VAL A CA 1
ATOM 663 C C . VAL A 1 86 ? -3.788 -6.705 5.568 1.00 96.31 86 VAL A C 1
ATOM 665 O O . VAL A 1 86 ? -3.408 -7.253 4.527 1.00 96.31 86 VAL A O 1
ATOM 668 N N . LEU A 1 87 ? -2.986 -6.016 6.372 1.00 94.56 87 LEU A N 1
ATOM 669 C CA . LEU A 1 87 ? -1.535 -5.928 6.304 1.00 94.56 87 LEU A CA 1
ATOM 670 C C . LEU A 1 87 ? -0.957 -6.860 7.376 1.00 94.56 87 LEU A C 1
ATOM 672 O O . LEU A 1 87 ? -1.296 -6.736 8.547 1.00 94.56 87 LEU A O 1
ATOM 676 N N . LEU A 1 88 ? -0.099 -7.797 6.979 1.00 92.19 88 LEU A N 1
ATOM 677 C CA . LEU A 1 88 ? 0.624 -8.656 7.919 1.00 92.19 88 LEU A CA 1
ATOM 678 C C . LEU A 1 88 ? 1.986 -8.027 8.204 1.00 92.19 88 LEU A C 1
ATOM 680 O O . LEU A 1 88 ? 2.873 -8.122 7.354 1.00 92.19 88 LEU A O 1
ATOM 684 N N . ALA A 1 89 ? 2.140 -7.395 9.366 1.00 91.31 89 ALA A N 1
ATOM 685 C CA . ALA A 1 89 ? 3.347 -6.659 9.744 1.00 91.31 89 ALA A CA 1
ATOM 686 C C . ALA A 1 89 ? 3.753 -6.953 11.194 1.00 91.31 89 ALA A C 1
ATOM 688 O O . ALA A 1 89 ? 2.902 -7.185 12.049 1.00 91.31 89 ALA A O 1
ATOM 689 N N . SER A 1 90 ? 5.056 -6.955 11.471 1.00 90.31 90 SER A N 1
ATOM 690 C CA . SER A 1 90 ? 5.551 -6.772 12.839 1.00 90.31 90 SER A CA 1
ATOM 691 C C . SER A 1 90 ? 5.475 -5.293 13.251 1.00 90.31 90 SER A C 1
ATOM 693 O O . SER A 1 90 ? 5.233 -4.423 12.411 1.00 90.31 90 SER A O 1
ATOM 695 N N . ALA A 1 91 ? 5.705 -4.992 14.533 1.00 90.12 91 ALA A N 1
ATOM 696 C CA . ALA A 1 91 ? 5.802 -3.608 15.002 1.00 90.12 91 ALA A CA 1
ATOM 697 C C . ALA A 1 91 ? 6.912 -2.830 14.266 1.00 90.12 91 ALA A C 1
ATOM 699 O O . ALA A 1 91 ? 6.654 -1.736 13.770 1.00 90.12 91 ALA A O 1
ATOM 700 N N . ASP A 1 92 ? 8.096 -3.433 14.106 1.00 90.12 92 ASP A N 1
ATOM 701 C CA . ASP A 1 92 ? 9.235 -2.820 13.407 1.00 90.12 92 ASP A CA 1
ATOM 702 C C . ASP A 1 92 ? 8.914 -2.555 11.923 1.00 90.12 92 ASP A C 1
ATOM 704 O O . ASP A 1 92 ? 9.146 -1.457 11.418 1.00 90.12 92 ASP A O 1
ATOM 708 N N . ASP A 1 93 ? 8.315 -3.540 11.240 1.00 91.56 93 ASP A N 1
ATOM 709 C CA . ASP A 1 93 ? 7.866 -3.420 9.843 1.00 91.56 93 ASP A CA 1
ATOM 710 C C . ASP A 1 93 ? 6.874 -2.253 9.667 1.00 91.56 93 ASP A C 1
ATOM 712 O O . ASP A 1 93 ? 6.912 -1.507 8.684 1.00 91.56 93 ASP A O 1
ATOM 716 N N . LEU A 1 94 ? 5.943 -2.111 10.617 1.00 93.94 94 LEU A N 1
ATOM 717 C CA . LEU A 1 94 ? 4.922 -1.072 10.584 1.00 93.94 94 LEU A CA 1
ATOM 718 C C . LEU A 1 94 ? 5.519 0.314 10.861 1.00 93.94 94 LEU A C 1
ATOM 720 O O . LEU A 1 94 ? 5.166 1.269 10.170 1.00 93.94 94 LEU A O 1
ATOM 724 N N . GLU A 1 95 ? 6.435 0.430 11.825 1.00 94.50 95 GLU A N 1
ATOM 725 C CA . GLU A 1 95 ? 7.168 1.669 12.111 1.00 94.50 95 GLU A CA 1
ATOM 726 C C . GLU A 1 95 ? 7.993 2.136 10.905 1.00 94.50 95 GLU A C 1
ATOM 728 O O . GLU A 1 95 ? 7.985 3.325 10.565 1.00 94.50 95 GLU A O 1
ATOM 733 N N . GLU A 1 96 ? 8.648 1.209 10.206 1.00 94.75 96 GLU A N 1
ATOM 734 C CA . GLU A 1 96 ? 9.401 1.516 8.992 1.00 94.75 96 GLU A CA 1
ATOM 735 C C . GLU A 1 96 ? 8.483 2.033 7.872 1.00 94.75 96 GLU A C 1
ATOM 737 O O . GLU A 1 96 ? 8.738 3.098 7.296 1.00 94.75 96 GLU A O 1
ATOM 742 N N . LEU A 1 97 ? 7.356 1.354 7.621 1.00 96.56 97 LEU A N 1
ATOM 743 C CA . LEU A 1 97 ? 6.364 1.793 6.635 1.00 96.56 97 LEU A CA 1
ATOM 744 C C . LEU A 1 97 ? 5.799 3.185 6.965 1.00 96.56 97 LEU A C 1
ATOM 746 O O . LEU A 1 97 ? 5.663 4.023 6.069 1.00 96.56 97 LEU A O 1
ATOM 750 N N . ILE A 1 98 ? 5.506 3.461 8.240 1.00 97.12 98 ILE A N 1
ATOM 751 C CA . ILE A 1 98 ? 5.058 4.782 8.713 1.00 97.12 98 ILE A CA 1
ATOM 752 C C . ILE A 1 98 ? 6.087 5.862 8.357 1.00 97.12 98 ILE A C 1
ATOM 754 O O . ILE A 1 98 ? 5.710 6.939 7.884 1.00 97.12 98 ILE A O 1
ATOM 758 N N . GLY A 1 99 ? 7.380 5.572 8.527 1.00 96.56 99 GLY A N 1
ATOM 759 C CA . GLY A 1 99 ? 8.469 6.473 8.154 1.00 96.56 99 GLY A CA 1
ATOM 760 C C . GLY A 1 99 ? 8.454 6.847 6.669 1.00 96.56 99 GLY A C 1
ATOM 761 O O . GLY A 1 99 ? 8.573 8.028 6.330 1.00 96.56 99 GLY A O 1
ATOM 762 N N . PHE A 1 100 ? 8.239 5.872 5.780 1.00 96.19 100 PHE A N 1
ATOM 763 C CA . PHE A 1 100 ? 8.127 6.122 4.339 1.00 96.19 100 PHE A CA 1
ATOM 764 C C . PHE A 1 100 ? 6.896 6.956 3.978 1.00 96.19 100 PHE A C 1
ATOM 766 O O . PHE A 1 100 ? 7.010 7.908 3.203 1.00 96.19 100 PHE A O 1
ATOM 773 N N . VAL A 1 101 ? 5.735 6.652 4.565 1.00 97.12 101 VAL A N 1
ATOM 774 C CA . VAL A 1 101 ? 4.502 7.425 4.334 1.00 97.12 101 VAL A CA 1
ATOM 775 C C . VAL A 1 101 ? 4.694 8.878 4.765 1.00 97.12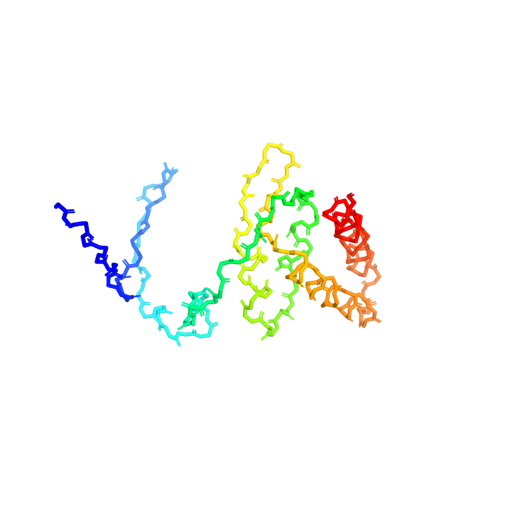 101 VAL A C 1
ATOM 777 O O . VAL A 1 101 ? 4.343 9.791 4.018 1.00 97.12 101 VAL A O 1
ATOM 780 N N . ALA A 1 102 ? 5.298 9.104 5.934 1.00 97.38 102 ALA A N 1
ATOM 781 C CA . ALA A 1 102 ? 5.588 10.443 6.434 1.00 97.38 102 ALA A CA 1
ATOM 782 C C . ALA A 1 102 ? 6.544 11.204 5.508 1.00 97.38 102 ALA A C 1
ATOM 784 O O . ALA A 1 102 ? 6.319 12.377 5.201 1.00 97.38 102 ALA A O 1
ATOM 785 N N . ALA A 1 103 ? 7.617 10.550 5.057 1.00 95.94 103 ALA A N 1
ATOM 786 C CA . ALA A 1 103 ? 8.579 11.152 4.143 1.00 95.94 103 ALA A CA 1
ATOM 787 C C . ALA A 1 103 ? 7.911 11.579 2.828 1.00 95.94 103 ALA A C 1
ATOM 789 O O . ALA A 1 103 ? 8.128 12.708 2.385 1.00 95.94 103 ALA A O 1
ATOM 790 N N . GLU A 1 104 ? 7.068 10.728 2.246 1.00 95.19 104 GLU A N 1
ATOM 791 C CA . GLU A 1 104 ? 6.333 11.036 1.018 1.00 95.19 104 GLU A CA 1
ATOM 792 C C . GLU A 1 104 ? 5.331 12.183 1.232 1.00 95.19 104 GLU A C 1
ATOM 794 O O . GLU A 1 104 ? 5.322 13.148 0.468 1.00 95.19 104 GLU A O 1
ATOM 799 N N . ALA A 1 105 ? 4.531 12.137 2.305 1.00 95.94 105 ALA A N 1
ATOM 800 C CA . ALA A 1 105 ? 3.537 13.167 2.623 1.00 95.94 105 ALA A CA 1
ATOM 801 C C . ALA A 1 105 ? 4.168 14.559 2.797 1.00 95.94 105 ALA A C 1
ATOM 803 O O . ALA A 1 105 ? 3.655 15.559 2.284 1.00 95.94 105 ALA A O 1
ATOM 804 N N . ASN A 1 106 ? 5.315 14.625 3.480 1.00 96.19 106 ASN A N 1
ATOM 805 C CA . ASN A 1 106 ? 6.038 15.870 3.745 1.00 96.19 106 ASN A CA 1
ATOM 806 C C . ASN A 1 106 ? 6.584 16.538 2.476 1.00 96.19 106 ASN A C 1
ATOM 808 O O . ASN A 1 106 ? 6.746 17.760 2.451 1.00 96.19 106 ASN A O 1
ATOM 812 N N . HIS A 1 107 ? 6.866 15.759 1.430 1.00 95.38 107 HIS A N 1
ATOM 813 C CA . HIS A 1 107 ? 7.408 16.260 0.165 1.00 95.38 107 HIS A CA 1
ATOM 814 C C . HIS A 1 107 ? 6.371 16.310 -0.965 1.00 95.38 107 HIS A C 1
ATOM 816 O O . HIS A 1 107 ? 6.713 16.715 -2.075 1.00 95.38 107 HIS A O 1
ATOM 822 N N . GLU A 1 108 ? 5.114 15.943 -0.705 1.00 96.88 108 GLU A N 1
ATOM 823 C CA . GLU A 1 108 ? 4.065 15.887 -1.720 1.00 96.88 108 GLU A CA 1
ATOM 824 C C . GLU A 1 108 ? 3.543 17.293 -2.093 1.00 96.88 108 GLU A C 1
ATOM 826 O O . GLU A 1 108 ? 2.897 17.957 -1.276 1.00 96.88 108 GLU A O 1
ATOM 831 N N . PRO A 1 109 ? 3.748 17.770 -3.338 1.00 96.00 109 PRO A N 1
ATOM 832 C CA . PRO A 1 109 ? 3.263 19.085 -3.764 1.00 96.00 109 PRO A CA 1
ATOM 833 C C . PRO A 1 109 ? 1.742 19.142 -3.997 1.00 96.00 109 PRO A C 1
ATOM 835 O O . PRO A 1 109 ? 1.129 20.212 -3.907 1.00 96.00 109 PRO A O 1
ATOM 838 N N . ASN A 1 110 ? 1.103 18.022 -4.334 1.00 97.25 110 ASN A N 1
ATOM 839 C CA . ASN A 1 110 ? -0.333 17.926 -4.545 1.00 97.25 110 ASN A CA 1
ATOM 840 C C . ASN A 1 110 ? -1.057 17.743 -3.211 1.00 97.25 110 ASN A C 1
ATOM 842 O O . ASN A 1 110 ? -1.171 16.637 -2.689 1.00 97.25 110 ASN A O 1
ATOM 846 N N . ARG A 1 111 ? -1.678 18.823 -2.729 1.00 97.06 111 ARG A N 1
ATOM 847 C CA . ARG A 1 111 ? -2.453 18.840 -1.474 1.00 97.06 111 ARG A CA 1
ATOM 848 C C . ARG A 1 111 ? -3.469 17.707 -1.339 1.00 97.06 111 ARG A C 1
ATOM 850 O O . ARG A 1 111 ? -3.679 17.206 -0.243 1.00 97.06 111 ARG A O 1
ATOM 857 N N . ARG A 1 112 ? -4.115 17.287 -2.432 1.00 96.50 112 ARG A N 1
ATOM 858 C CA . ARG A 1 112 ? -5.086 16.185 -2.375 1.00 96.50 112 ARG A CA 1
ATOM 859 C C . ARG A 1 112 ? -4.399 14.848 -2.102 1.00 96.50 112 ARG A C 1
AT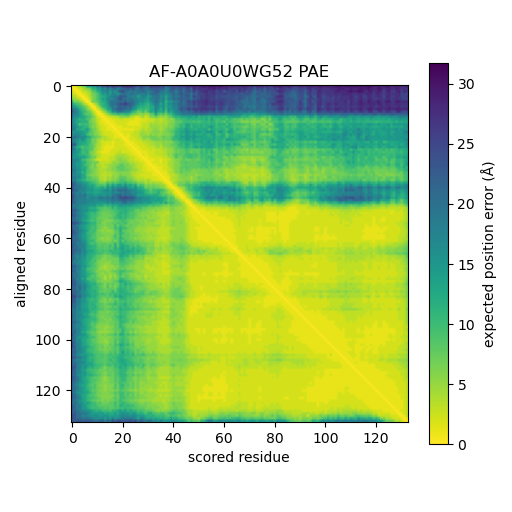OM 861 O O . ARG A 1 112 ? -4.942 14.047 -1.349 1.00 96.50 112 ARG A O 1
ATOM 868 N N . ARG A 1 113 ? -3.238 14.604 -2.719 1.00 96.00 113 ARG A N 1
ATOM 869 C CA . ARG A 1 113 ? -2.443 13.397 -2.456 1.00 96.00 113 ARG A CA 1
ATOM 870 C C . ARG A 1 113 ? -1.824 13.464 -1.062 1.00 96.00 113 ARG A C 1
ATOM 872 O O . ARG A 1 113 ? -1.953 12.495 -0.328 1.00 96.00 113 ARG A O 1
ATOM 879 N N . GLN A 1 114 ? -1.296 14.622 -0.665 1.00 97.50 114 GLN A N 1
ATOM 880 C CA . GLN A 1 114 ? -0.775 14.855 0.683 1.00 97.50 114 GLN A CA 1
ATOM 881 C C . GLN A 1 114 ? -1.813 14.506 1.755 1.00 97.50 114 GLN A C 1
ATOM 883 O O . GLN A 1 114 ? -1.532 13.683 2.611 1.00 97.50 114 GLN A O 1
ATOM 888 N N . HIS A 1 115 ? -3.050 15.006 1.646 1.00 97.31 115 HIS A N 1
ATOM 889 C CA . HIS A 1 115 ? -4.107 14.675 2.608 1.00 97.31 115 HIS A CA 1
ATOM 890 C C . HIS A 1 115 ? -4.426 13.176 2.696 1.00 97.31 115 HIS A C 1
ATOM 892 O O . HIS A 1 115 ? -4.713 12.679 3.783 1.00 97.31 115 HIS A O 1
ATOM 898 N N . ARG A 1 116 ? -4.381 12.445 1.573 1.00 97.38 116 ARG A N 1
ATOM 899 C CA . ARG A 1 116 ? -4.568 10.984 1.582 1.00 97.38 116 ARG A CA 1
ATOM 900 C C . ARG A 1 116 ? -3.409 10.279 2.287 1.00 97.38 116 ARG A C 1
ATOM 902 O O . ARG A 1 116 ? -3.643 9.319 3.015 1.00 97.38 116 ARG A O 1
ATOM 909 N N . LEU A 1 117 ? -2.183 10.762 2.095 1.00 97.38 117 LEU A N 1
ATOM 910 C CA . LEU A 1 117 ? -1.000 10.235 2.772 1.00 97.38 117 LEU A CA 1
ATOM 911 C C . LEU A 1 117 ? -1.003 10.564 4.269 1.00 97.38 117 LEU A C 1
ATOM 913 O O . LEU A 1 117 ? -0.710 9.683 5.064 1.00 97.38 117 LEU A O 1
ATOM 917 N N . ASP A 1 118 ? -1.423 11.766 4.666 1.00 97.94 118 ASP A N 1
ATOM 918 C CA . ASP A 1 118 ? -1.587 12.143 6.076 1.00 97.94 118 ASP A CA 1
ATOM 919 C C . ASP A 1 118 ? -2.633 11.260 6.772 1.00 97.94 118 ASP A C 1
ATOM 921 O O . ASP A 1 118 ? -2.435 10.800 7.896 1.00 97.94 118 ASP A O 1
ATOM 925 N N . ALA A 1 119 ? -3.751 10.979 6.095 1.00 97.75 119 ALA A N 1
ATOM 926 C CA . ALA A 1 119 ? -4.768 10.066 6.606 1.00 97.75 119 ALA A CA 1
ATOM 927 C C . ALA A 1 119 ? -4.222 8.637 6.760 1.00 97.75 119 ALA A C 1
ATOM 929 O O . ALA A 1 119 ? -4.463 7.994 7.782 1.00 97.75 119 ALA A O 1
ATOM 930 N N . ALA A 1 120 ? -3.450 8.153 5.780 1.00 97.75 120 ALA A N 1
ATOM 931 C CA . ALA A 1 120 ? -2.784 6.856 5.863 1.00 97.75 120 ALA A CA 1
ATOM 932 C C . ALA A 1 120 ? -1.753 6.808 7.003 1.00 97.75 120 ALA A C 1
ATOM 934 O O . ALA A 1 120 ? -1.728 5.837 7.754 1.00 97.75 120 ALA A O 1
ATOM 935 N N . PHE A 1 121 ? -0.955 7.864 7.175 1.00 98.00 121 PHE A N 1
ATOM 936 C CA . PHE A 1 121 ? 0.014 8.001 8.261 1.00 98.00 121 PHE A CA 1
ATOM 937 C C . PHE A 1 121 ? -0.661 7.897 9.632 1.00 98.00 121 PHE A C 1
ATOM 939 O O . PHE A 1 121 ? -0.220 7.117 10.477 1.00 98.00 121 PHE A O 1
ATOM 946 N N . ASN A 1 122 ? -1.755 8.635 9.840 1.00 97.81 122 ASN A N 1
ATOM 947 C CA . ASN A 1 122 ? -2.499 8.600 11.099 1.00 97.81 122 ASN A CA 1
ATOM 948 C C . ASN A 1 122 ? -3.071 7.203 11.372 1.00 97.81 122 ASN A C 1
ATOM 950 O O . ASN A 1 122 ? -2.857 6.667 12.455 1.00 97.81 122 ASN A O 1
ATOM 954 N N . ALA A 1 123 ? -3.711 6.579 10.376 1.00 96.75 123 ALA A N 1
ATOM 955 C CA . ALA A 1 123 ? -4.286 5.241 10.517 1.00 96.75 123 ALA A CA 1
ATOM 956 C C . ALA A 1 123 ? -3.231 4.180 10.879 1.00 96.75 123 ALA A C 1
ATOM 958 O O . ALA A 1 123 ? -3.454 3.355 11.764 1.00 96.75 123 ALA A O 1
ATOM 959 N N . LEU A 1 124 ? -2.062 4.211 10.229 1.00 96.69 124 LEU A N 1
ATOM 960 C CA . LEU A 1 124 ? -0.972 3.284 10.542 1.00 96.69 124 LEU A CA 1
ATOM 961 C C . LEU A 1 124 ? -0.367 3.555 11.925 1.00 96.69 124 LEU A C 1
ATOM 963 O O . LEU A 1 124 ? -0.055 2.614 12.649 1.00 96.69 124 LEU A O 1
ATOM 967 N N . THR A 1 125 ? -0.244 4.824 12.319 1.00 96.75 125 THR A N 1
ATOM 968 C CA . THR A 1 125 ? 0.275 5.205 13.642 1.00 96.75 125 THR A CA 1
ATOM 969 C C . THR A 1 125 ? -0.655 4.745 14.767 1.00 96.75 125 THR A C 1
ATOM 971 O O . THR A 1 125 ? -0.188 4.223 15.777 1.00 96.75 125 THR A O 1
ATOM 974 N N . GLU A 1 126 ? -1.970 4.888 14.593 1.00 95.06 126 GLU A N 1
ATOM 975 C CA . GLU A 1 126 ? -2.977 4.375 15.533 1.00 95.06 126 GLU A CA 1
ATOM 976 C C . GLU A 1 126 ? -2.929 2.841 15.633 1.00 95.06 126 GLU A C 1
ATOM 978 O O . GLU A 1 126 ? -2.968 2.276 16.732 1.00 95.06 126 GLU A O 1
ATOM 983 N N . ALA A 1 127 ? -2.770 2.154 14.497 1.00 92.69 127 ALA A N 1
ATOM 984 C CA . ALA A 1 127 ? -2.592 0.707 14.479 1.00 92.69 127 ALA A CA 1
ATOM 985 C C . ALA A 1 127 ? -1.322 0.271 15.230 1.00 92.69 127 ALA A C 1
ATOM 987 O O . ALA A 1 127 ? -1.384 -0.637 16.056 1.00 92.69 127 ALA A O 1
ATOM 988 N N . ALA A 1 128 ? -0.193 0.954 15.019 1.00 92.25 128 ALA A N 1
ATOM 989 C CA . ALA A 1 128 ? 1.068 0.652 15.700 1.00 92.25 128 ALA A CA 1
ATOM 990 C C . ALA A 1 128 ? 0.968 0.824 17.223 1.00 92.25 128 ALA A C 1
ATOM 992 O O . ALA A 1 128 ? 1.476 0.003 17.985 1.00 92.25 128 ALA A O 1
ATOM 993 N N . GLN A 1 129 ? 0.256 1.853 17.687 1.00 91.38 129 GLN A N 1
ATOM 994 C CA . GLN A 1 129 ? 0.000 2.049 19.117 1.00 91.38 129 GLN A CA 1
ATOM 995 C C . GLN A 1 129 ? -0.812 0.900 19.722 1.00 91.38 129 GLN A C 1
ATOM 997 O O . GLN A 1 129 ? -0.563 0.512 20.862 1.00 91.38 129 GLN A O 1
ATOM 1002 N N . THR A 1 130 ? -1.746 0.336 18.956 1.00 87.38 130 THR A N 1
ATOM 1003 C CA . THR A 1 130 ? -2.570 -0.800 19.390 1.00 87.38 130 THR A CA 1
ATOM 1004 C C . THR A 1 130 ? -1.751 -2.086 19.517 1.00 87.38 130 THR A C 1
ATOM 1006 O O . THR A 1 130 ? -1.999 -2.863 20.431 1.00 87.38 130 THR A O 1
ATOM 1009 N N . LEU A 1 131 ? -0.750 -2.297 18.654 1.00 82.38 131 LEU A N 1
ATOM 1010 C CA . LEU A 1 131 ? 0.153 -3.459 18.719 1.00 82.38 131 LEU A CA 1
ATOM 1011 C C . LEU A 1 131 ? 1.118 -3.403 19.911 1.00 82.38 131 LEU A C 1
ATOM 1013 O O . LEU A 1 131 ? 1.515 -4.438 20.441 1.00 82.38 131 LEU A O 1
ATOM 1017 N N . ASN A 1 132 ? 1.492 -2.192 20.328 1.00 78.31 132 ASN A N 1
ATOM 1018 C CA . ASN A 1 132 ? 2.434 -1.948 21.421 1.00 78.31 132 ASN A CA 1
ATOM 1019 C C . ASN A 1 132 ? 1.766 -1.813 22.808 1.00 78.31 132 ASN A C 1
ATOM 1021 O O . ASN A 1 132 ? 2.473 -1.589 23.795 1.00 78.31 132 ASN A O 1
ATOM 1025 N N . SER A 1 133 ? 0.432 -1.902 22.883 1.00 69.06 133 SER A N 1
ATOM 1026 C CA . SER A 1 133 ? -0.366 -1.777 24.118 1.00 69.06 133 SER A CA 1
ATOM 1027 C C . SER A 1 133 ? -0.693 -3.135 24.734 1.00 69.06 133 SER A C 1
ATOM 1029 O O . SER A 1 133 ? -0.597 -3.244 25.979 1.00 69.06 133 SER A O 1
#

Organism: NCBI:txid1236609

Mean predicted aligned error: 7.44 Å

Solvent-accessible surface area (backbone atoms only — not comparable to full-atom values): 8166 Å² total; per-residue (Å²): 140,84,88,80,89,75,81,77,67,86,66,65,59,49,73,50,69,40,94,86,78,74,48,71,51,72,52,65,86,53,58,90,39,98,82,44,71,66,81,88,62,91,69,82,88,68,76,66,43,85,43,78,37,44,57,68,38,51,52,48,55,68,70,56,89,68,88,50,68,67,53,43,40,38,58,76,60,44,40,86,42,102,82,29,28,35,33,72,37,31,70,68,57,46,53,53,44,42,51,53,38,46,54,50,31,77,69,43,84,51,64,72,60,20,52,47,31,50,52,33,34,51,55,52,51,54,51,50,53,62,76,74,106

pLDDT: mean 87.17, std 13.47, range [38.84, 98.0]